Protein AF-A0A533WJJ7-F1 (afdb_monomer_lite)

Foldseek 3Di:
DDDDFDWDFPDWDDPDPPDIDTDIGTPDDDDDDDDPPDDDDDDDDDD

Radius of gyration: 12.51 Å; chains: 1; bounding box: 27×24×27 Å

Sequence (47 aa):
MVVDNKAKISYIQIIKEDLGVFHITPDNGPIPDFKAGQFVTLGLHIP

pLDDT: mean 86.24, std 10.08, range [51.97, 97.56]

Secondary structure (DSSP, 8-state):
------EEEEEEEEEETTEEEEEEEESSSPPPP--TT---PPP----

Structure (mmCIF, N/CA/C/O backbone):
data_AF-A0A533WJJ7-F1
#
_entry.id   AF-A0A533WJJ7-F1
#
loop_
_atom_site.group_PDB
_atom_site.id
_atom_site.type_symbol
_atom_site.label_atom_id
_atom_site.label_alt_id
_atom_site.label_comp_id
_atom_site.label_asym_id
_atom_site.label_entity_id
_atom_site.label_seq_id
_atom_site.pdbx_PDB_ins_code
_atom_site.Cartn_x
_atom_site.Cartn_y
_atom_site.Cartn_z
_atom_site.occupancy
_atom_site.B_iso_or_equiv
_atom_site.auth_seq_id
_atom_site.auth_comp_id
_atom_site.auth_asym_id
_atom_site.auth_atom_id
_atom_site.pdbx_PDB_model_num
ATOM 1 N N . MET A 1 1 ? 12.740 -15.609 -4.134 1.00 51.97 1 MET A N 1
ATOM 2 C CA . MET A 1 1 ? 13.410 -14.469 -3.473 1.00 51.97 1 MET A CA 1
ATOM 3 C C . MET A 1 1 ? 12.426 -13.311 -3.488 1.00 51.97 1 MET A C 1
ATOM 5 O O . MET A 1 1 ? 11.896 -13.037 -4.556 1.00 51.97 1 MET A O 1
ATOM 9 N N . VAL A 1 2 ? 12.104 -12.713 -2.338 1.00 58.88 2 VAL A N 1
ATOM 10 C CA . VAL A 1 2 ? 11.273 -11.496 -2.291 1.00 58.88 2 VAL A CA 1
ATOM 11 C C . VAL A 1 2 ? 12.167 -10.338 -2.716 1.00 58.88 2 VAL A C 1
ATOM 13 O O . VAL A 1 2 ? 13.198 -10.107 -2.090 1.00 58.88 2 VAL A O 1
ATOM 16 N N . VAL A 1 3 ? 11.825 -9.679 -3.820 1.00 67.19 3 VAL A N 1
ATOM 17 C CA . VAL A 1 3 ? 12.538 -8.484 -4.279 1.00 67.19 3 VAL A CA 1
ATOM 18 C C . VAL A 1 3 ? 11.879 -7.301 -3.591 1.00 67.19 3 VAL A C 1
ATOM 20 O O . VAL A 1 3 ? 10.702 -7.038 -3.829 1.00 67.19 3 VAL A O 1
ATOM 23 N N . ASP A 1 4 ? 12.617 -6.631 -2.710 1.00 72.94 4 ASP A N 1
ATOM 24 C CA . ASP A 1 4 ? 12.153 -5.382 -2.116 1.00 72.94 4 ASP A CA 1
ATOM 25 C C . ASP A 1 4 ? 12.055 -4.324 -3.223 1.00 72.94 4 ASP A C 1
ATOM 27 O O . ASP A 1 4 ? 13.053 -4.005 -3.879 1.00 72.94 4 ASP A O 1
ATOM 31 N N . ASN A 1 5 ? 10.840 -3.837 -3.479 1.00 81.00 5 ASN A N 1
ATOM 32 C CA . ASN A 1 5 ? 10.589 -2.796 -4.463 1.00 81.00 5 ASN A CA 1
ATOM 33 C C . ASN A 1 5 ? 10.119 -1.534 -3.745 1.00 81.00 5 ASN A C 1
ATOM 35 O O . ASN A 1 5 ? 8.995 -1.471 -3.241 1.00 81.00 5 ASN A O 1
ATOM 39 N N . LYS A 1 6 ? 10.996 -0.528 -3.717 1.00 87.50 6 LYS A N 1
ATOM 40 C CA . LYS A 1 6 ? 10.686 0.772 -3.129 1.00 87.50 6 LYS A CA 1
ATOM 41 C C . LYS A 1 6 ? 9.526 1.411 -3.878 1.00 87.50 6 LYS A C 1
ATOM 43 O O . LYS A 1 6 ? 9.444 1.352 -5.103 1.00 87.50 6 LYS A O 1
ATOM 48 N N . ALA A 1 7 ? 8.632 2.030 -3.126 1.00 89.25 7 ALA A N 1
ATOM 49 C CA . ALA A 1 7 ? 7.456 2.677 -3.665 1.00 89.25 7 ALA A CA 1
ATOM 50 C C . ALA A 1 7 ? 7.158 3.962 -2.903 1.00 89.25 7 ALA A C 1
ATOM 52 O O . ALA A 1 7 ? 7.484 4.102 -1.720 1.00 89.25 7 ALA A O 1
ATOM 53 N N . LYS A 1 8 ? 6.466 4.875 -3.578 1.00 91.38 8 LYS A N 1
ATOM 54 C CA . LYS A 1 8 ? 6.012 6.140 -3.018 1.00 91.38 8 LYS A CA 1
ATOM 55 C C . LYS A 1 8 ? 4.500 6.132 -2.841 1.00 91.38 8 LYS A C 1
ATOM 57 O O . LYS A 1 8 ? 3.751 5.790 -3.757 1.00 91.38 8 LYS A O 1
ATOM 62 N N . ILE A 1 9 ? 4.048 6.581 -1.673 1.00 92.12 9 ILE A N 1
ATOM 63 C CA . ILE A 1 9 ? 2.640 6.908 -1.444 1.00 92.12 9 ILE A CA 1
ATOM 64 C C . ILE A 1 9 ? 2.397 8.315 -1.993 1.00 92.12 9 ILE A C 1
ATOM 66 O O . ILE A 1 9 ? 3.027 9.276 -1.549 1.00 92.12 9 ILE A O 1
ATOM 70 N N . SER A 1 10 ? 1.515 8.440 -2.980 1.00 93.31 10 SER A N 1
ATOM 71 C CA . SER A 1 10 ? 1.177 9.731 -3.603 1.00 93.31 10 SER A CA 1
ATOM 72 C C . SER A 1 10 ? -0.155 10.301 -3.121 1.00 93.31 10 SER A C 1
ATOM 74 O O . SER A 1 10 ? -0.388 11.500 -3.255 1.00 93.31 10 SER A O 1
ATOM 76 N N . TYR A 1 11 ? -1.014 9.463 -2.540 1.00 95.00 11 TYR A N 1
ATOM 77 C CA . TYR A 1 11 ? -2.310 9.870 -2.017 1.00 95.00 11 TYR A CA 1
ATOM 78 C C . TYR A 1 11 ? -2.737 8.975 -0.858 1.00 95.00 11 TYR A C 1
ATOM 80 O O . TYR A 1 11 ? -2.534 7.758 -0.896 1.00 95.00 11 TYR A O 1
ATOM 88 N N . ILE A 1 12 ? -3.346 9.595 0.151 1.00 95.69 12 ILE A N 1
ATOM 89 C CA . ILE A 1 12 ? -3.963 8.923 1.291 1.00 95.69 12 ILE A CA 1
ATOM 90 C C . ILE A 1 12 ? -5.332 9.554 1.511 1.00 95.69 12 ILE A C 1
ATOM 92 O O . ILE A 1 12 ? -5.439 10.770 1.670 1.00 95.69 12 ILE A O 1
ATOM 96 N N . GLN A 1 13 ? -6.362 8.720 1.567 1.00 97.25 13 GLN A N 1
ATOM 97 C CA . GLN A 1 13 ? -7.697 9.116 1.990 1.00 97.25 13 GLN A CA 1
ATOM 98 C C . GLN A 1 13 ? -8.163 8.207 3.106 1.00 97.25 13 GLN A C 1
ATOM 100 O O . GLN A 1 13 ? -8.217 6.995 2.932 1.00 97.25 13 GLN A O 1
ATOM 105 N N . ILE A 1 14 ? -8.561 8.792 4.227 1.00 97.12 14 ILE A N 1
ATOM 106 C CA . ILE A 1 14 ? -9.227 8.061 5.300 1.00 97.12 14 ILE A CA 1
ATOM 107 C C . ILE A 1 14 ? -10.731 8.189 5.074 1.00 97.12 14 ILE A C 1
ATOM 109 O O . ILE A 1 14 ? -11.258 9.298 5.008 1.00 97.12 14 ILE A O 1
ATOM 113 N N . ILE A 1 15 ? -11.408 7.058 4.897 1.00 97.56 15 ILE A N 1
ATOM 114 C CA . ILE A 1 15 ? -12.862 7.002 4.702 1.00 97.56 15 ILE A CA 1
ATOM 115 C C . ILE A 1 15 ? -13.561 6.917 6.067 1.00 97.56 15 ILE A C 1
ATOM 117 O O . ILE A 1 15 ? -14.592 7.553 6.273 1.00 97.56 15 ILE A O 1
ATOM 121 N N . LYS A 1 16 ? -12.991 6.146 7.001 1.00 95.94 16 LYS A N 1
ATOM 122 C CA . LYS A 1 16 ? -13.398 6.023 8.412 1.00 95.94 16 LYS A CA 1
ATOM 123 C C . LYS A 1 16 ? -12.219 5.497 9.239 1.00 95.94 16 LYS A C 1
ATOM 125 O O . LYS A 1 16 ? -11.169 5.208 8.676 1.00 95.94 16 LYS A O 1
ATOM 130 N N . GLU A 1 17 ? -12.401 5.365 10.550 1.00 95.50 17 GLU A N 1
ATOM 131 C CA . GLU A 1 17 ? -11.345 5.016 11.515 1.00 95.50 17 GLU A CA 1
ATOM 132 C C . GLU A 1 17 ? -10.479 3.806 11.108 1.00 95.50 17 GLU A C 1
ATOM 134 O O . GLU A 1 17 ? -9.264 3.841 11.270 1.00 95.50 17 GLU A O 1
ATOM 139 N N . ASP A 1 18 ? -11.082 2.774 10.517 1.00 95.19 18 ASP A N 1
ATOM 140 C CA . ASP A 1 18 ? -10.447 1.502 10.150 1.00 95.19 18 ASP A CA 1
ATOM 141 C C . ASP A 1 18 ? -10.307 1.288 8.629 1.00 95.19 18 ASP A C 1
ATOM 143 O O . ASP A 1 18 ? -9.956 0.193 8.186 1.00 95.19 18 ASP A O 1
ATOM 147 N N . LEU A 1 19 ? -10.604 2.302 7.807 1.00 96.50 19 LEU A N 1
ATOM 148 C CA . LEU A 1 19 ? -10.623 2.169 6.349 1.00 96.50 19 LEU A CA 1
ATOM 149 C C . LEU A 1 19 ? -9.992 3.376 5.661 1.00 96.50 19 LEU A C 1
ATOM 151 O O . LEU A 1 19 ? -10.505 4.496 5.732 1.00 96.50 19 LEU A O 1
ATOM 155 N N . GLY A 1 20 ? -8.932 3.110 4.900 1.00 95.81 20 GLY A N 1
ATOM 156 C CA . GLY A 1 20 ? -8.272 4.097 4.061 1.00 95.81 20 GLY A CA 1
ATOM 157 C C . GLY A 1 20 ? -7.962 3.580 2.660 1.00 95.81 20 GLY A C 1
ATOM 158 O O . GLY A 1 20 ? -7.824 2.378 2.433 1.00 95.81 20 GLY A O 1
ATOM 159 N N . VAL A 1 21 ? -7.844 4.517 1.725 1.00 95.81 21 VAL A N 1
ATOM 160 C CA . VAL A 1 21 ? -7.367 4.300 0.359 1.00 95.81 21 VAL A CA 1
ATOM 161 C C . VAL A 1 21 ? -5.964 4.876 0.259 1.00 95.81 21 VAL A C 1
ATOM 163 O O . VAL A 1 21 ? -5.745 6.052 0.555 1.00 95.81 21 VAL A O 1
ATOM 166 N N . PHE A 1 22 ? -5.024 4.048 -0.184 1.00 94.19 22 PHE A N 1
ATOM 167 C CA . PHE A 1 22 ? -3.626 4.417 -0.367 1.00 94.19 22 PHE A CA 1
ATOM 168 C C . PHE A 1 22 ? -3.266 4.241 -1.838 1.00 94.19 22 PHE A C 1
ATOM 170 O O . PHE A 1 22 ? -3.395 3.144 -2.381 1.00 94.19 22 PHE A O 1
ATOM 177 N N . HIS A 1 23 ? -2.805 5.311 -2.483 1.00 93.19 23 HIS A N 1
ATOM 178 C CA . HIS A 1 23 ? -2.262 5.219 -3.833 1.00 93.19 23 HIS A CA 1
ATOM 179 C C . HIS A 1 23 ? -0.746 5.070 -3.756 1.00 93.19 23 HIS A C 1
ATOM 181 O O . HIS A 1 23 ? -0.037 5.995 -3.346 1.00 93.19 23 HIS A O 1
ATOM 187 N N . ILE A 1 24 ? -0.270 3.888 -4.138 1.00 90.81 24 ILE A N 1
ATOM 188 C CA . ILE A 1 24 ? 1.12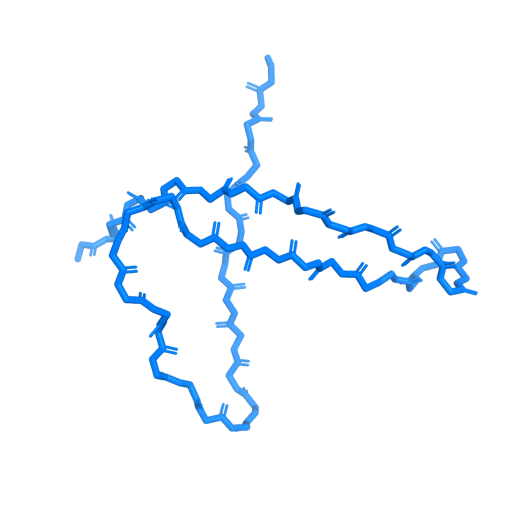9 3.483 -4.036 1.00 90.81 24 ILE A CA 1
ATOM 189 C C . ILE A 1 24 ? 1.650 3.214 -5.442 1.00 90.81 24 ILE A C 1
ATOM 191 O O . ILE A 1 24 ? 1.053 2.444 -6.193 1.00 90.81 24 ILE A O 1
ATOM 195 N N . THR A 1 25 ? 2.768 3.839 -5.791 1.00 89.25 25 THR A N 1
ATOM 196 C CA . THR A 1 25 ? 3.422 3.658 -7.089 1.00 89.25 25 THR A CA 1
ATOM 197 C C . THR A 1 25 ? 4.859 3.196 -6.858 1.00 89.25 25 THR A C 1
ATOM 199 O O . THR A 1 25 ? 5.573 3.865 -6.108 1.00 89.25 25 THR A O 1
ATOM 202 N N . PRO A 1 26 ? 5.296 2.070 -7.455 1.00 88.75 26 PRO A N 1
ATOM 203 C CA . PRO A 1 26 ? 6.696 1.656 -7.409 1.00 88.75 26 PRO A CA 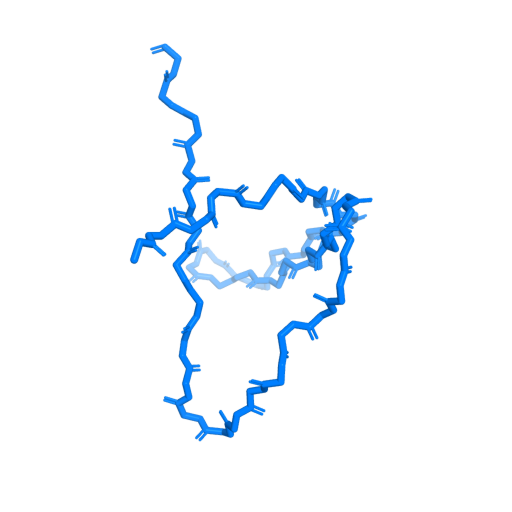1
ATOM 204 C C . PRO A 1 26 ? 7.615 2.750 -7.962 1.00 88.75 26 PRO A C 1
ATOM 206 O O . PRO A 1 26 ? 7.299 3.352 -8.988 1.00 88.75 26 PRO A O 1
ATOM 209 N N . ASP A 1 27 ? 8.748 2.996 -7.303 1.00 86.62 27 ASP A N 1
ATOM 210 C CA . ASP A 1 27 ? 9.722 4.003 -7.746 1.00 86.62 27 ASP A CA 1
ATOM 211 C C . ASP A 1 27 ? 10.412 3.556 -9.036 1.00 86.62 27 ASP A C 1
ATOM 213 O O . ASP A 1 27 ? 10.661 4.361 -9.930 1.00 86.62 27 ASP A O 1
ATOM 217 N N . ASN A 1 28 ? 10.716 2.257 -9.130 1.00 79.19 28 ASN A N 1
ATOM 218 C CA . ASN A 1 28 ? 11.336 1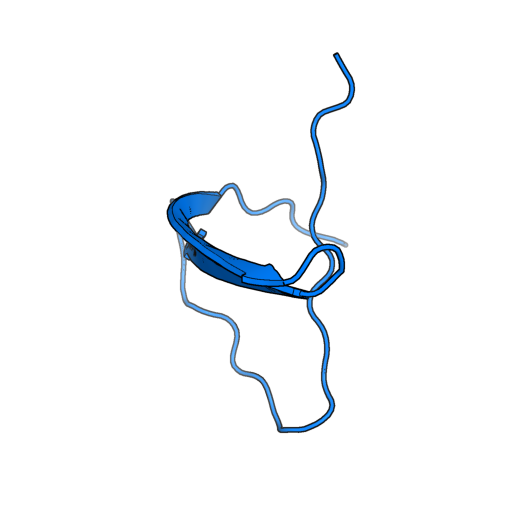.642 -10.292 1.00 79.19 28 ASN A CA 1
ATOM 219 C C . ASN A 1 28 ? 10.662 0.300 -10.604 1.00 79.19 28 ASN A C 1
ATOM 221 O O . ASN A 1 28 ? 10.541 -0.574 -9.746 1.00 79.19 28 ASN A O 1
ATOM 225 N N . GLY A 1 29 ? 10.275 0.112 -11.864 1.00 71.31 29 GLY A N 1
ATOM 226 C CA . GLY A 1 29 ? 9.757 -1.158 -12.373 1.00 71.31 29 GLY A CA 1
ATOM 227 C C . GLY A 1 29 ? 8.252 -1.171 -12.658 1.00 71.31 29 GLY A C 1
ATOM 228 O O . GLY A 1 29 ? 7.548 -0.192 -12.409 1.00 71.31 29 GLY A O 1
ATOM 229 N N . PRO A 1 30 ? 7.759 -2.270 -13.250 1.00 77.12 30 PRO A N 1
ATOM 230 C CA . PRO A 1 30 ? 6.366 -2.390 -13.654 1.00 77.12 30 PRO A CA 1
ATOM 231 C C . PRO A 1 30 ? 5.441 -2.559 -12.444 1.00 77.12 30 PRO A C 1
ATOM 233 O O . PRO A 1 30 ? 5.811 -3.162 -11.435 1.00 77.12 30 PRO A O 1
ATOM 236 N N . ILE A 1 31 ? 4.204 -2.075 -12.580 1.00 80.44 31 ILE A N 1
ATOM 237 C CA . ILE A 1 31 ? 3.114 -2.452 -11.677 1.0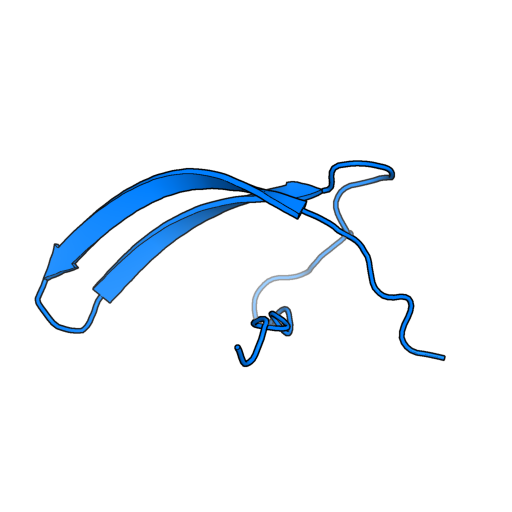0 80.44 31 ILE A CA 1
ATOM 238 C C . ILE A 1 31 ? 2.923 -3.973 -11.807 1.00 80.44 31 ILE A C 1
ATOM 240 O O . ILE A 1 31 ? 2.823 -4.458 -12.938 1.00 80.44 31 ILE A O 1
ATOM 244 N N . PRO A 1 32 ? 2.899 -4.734 -10.698 1.00 78.06 32 PRO A N 1
ATOM 245 C CA . PRO A 1 32 ? 2.653 -6.169 -10.755 1.00 78.06 32 PRO A CA 1
ATOM 246 C C . PRO A 1 32 ? 1.320 -6.464 -11.443 1.00 78.06 32 PRO A C 1
ATOM 248 O O . PRO A 1 32 ? 0.330 -5.785 -11.182 1.00 78.06 32 PRO A O 1
ATOM 251 N N . ASP A 1 33 ? 1.280 -7.490 -12.288 1.00 82.81 33 ASP A N 1
ATOM 252 C CA . ASP A 1 33 ? 0.009 -8.009 -12.785 1.00 82.81 33 ASP A CA 1
ATOM 253 C C . ASP A 1 33 ? -0.672 -8.790 -11.650 1.00 82.81 33 ASP A C 1
ATOM 255 O O . ASP A 1 33 ? -0.070 -9.698 -11.064 1.00 82.81 33 ASP A O 1
ATOM 259 N N . PHE A 1 34 ? -1.898 -8.410 -11.293 1.00 83.81 34 PHE A N 1
ATOM 260 C CA . PHE A 1 34 ? -2.660 -9.037 -10.217 1.00 83.81 34 PHE A CA 1
ATOM 261 C C . PHE A 1 34 ? -4.089 -9.344 -10.659 1.00 83.81 34 PHE A C 1
ATOM 263 O O . PHE A 1 34 ? -4.743 -8.586 -11.373 1.00 83.81 34 PHE A O 1
ATOM 270 N N . LYS A 1 35 ? -4.599 -10.476 -10.180 1.00 90.44 35 LYS A N 1
ATOM 271 C CA . LYS A 1 35 ? -5.988 -10.904 -10.343 1.00 90.44 35 LYS A CA 1
ATOM 272 C C . LYS A 1 35 ? -6.803 -10.519 -9.115 1.00 90.44 35 LYS A C 1
ATOM 274 O O . LYS A 1 35 ? -6.279 -10.389 -8.008 1.00 90.44 35 LYS A O 1
ATOM 279 N N . ALA A 1 36 ? -8.114 -10.395 -9.304 1.00 90.00 36 ALA A N 1
ATOM 280 C CA . ALA A 1 36 ? -9.041 -10.186 -8.199 1.00 90.00 36 ALA A CA 1
ATOM 281 C C . ALA A 1 36 ? -8.87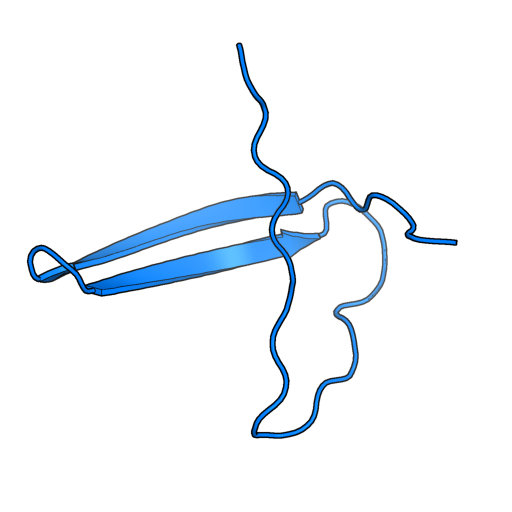5 -11.281 -7.126 1.00 90.00 36 ALA A C 1
ATOM 283 O O . ALA A 1 36 ? -8.764 -12.464 -7.447 1.00 90.00 36 ALA A O 1
ATOM 284 N N . GLY A 1 37 ? -8.852 -10.869 -5.855 1.00 91.62 37 GLY A N 1
ATOM 285 C CA . GLY A 1 37 ? -8.646 -11.757 -4.705 1.00 91.62 37 GLY A CA 1
ATOM 286 C C . GLY A 1 37 ? -7.183 -11.969 -4.299 1.00 91.62 37 GLY A C 1
ATOM 287 O O . GLY A 1 37 ? -6.930 -12.677 -3.327 1.00 91.62 37 GLY A O 1
ATOM 288 N N . GLN A 1 38 ? -6.221 -11.369 -5.006 1.00 89.81 38 GLN A N 1
ATOM 289 C CA . GLN A 1 38 ? -4.821 -11.342 -4.582 1.00 89.81 38 GLN A CA 1
ATOM 290 C C . GLN A 1 38 ? -4.525 -10.124 -3.703 1.00 89.81 38 GLN A C 1
ATOM 292 O O . GLN A 1 38 ? -5.208 -9.104 -3.766 1.00 89.81 38 GLN A O 1
ATOM 297 N N . PHE A 1 39 ? -3.472 -10.241 -2.896 1.00 88.56 39 PHE A N 1
ATOM 298 C CA . PHE A 1 39 ? -3.021 -9.203 -1.978 1.00 88.56 39 PHE A CA 1
ATOM 299 C C . PHE A 1 39 ? -1.541 -8.914 -2.211 1.00 88.56 39 PHE A C 1
ATOM 301 O O . PHE A 1 39 ? -0.786 -9.793 -2.631 1.00 88.56 39 PHE A O 1
ATOM 308 N N . VAL A 1 40 ? -1.132 -7.687 -1.900 1.00 84.00 40 VAL A N 1
ATOM 309 C CA . VAL A 1 40 ? 0.274 -7.278 -1.87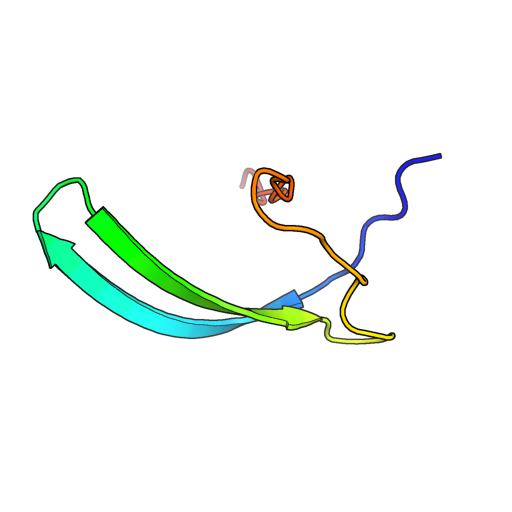6 1.00 84.00 40 VAL A CA 1
ATOM 310 C C . VAL A 1 40 ? 0.745 -7.155 -0.433 1.00 84.00 40 VAL A C 1
ATOM 312 O O . VAL A 1 40 ? -0.003 -6.725 0.443 1.00 84.00 40 VAL A O 1
ATOM 315 N N . THR A 1 41 ? 1.994 -7.531 -0.178 1.00 87.62 41 THR A N 1
ATOM 316 C CA . THR A 1 41 ? 2.633 -7.319 1.122 1.00 87.62 41 THR A CA 1
ATOM 317 C C . THR A 1 41 ? 3.341 -5.972 1.105 1.00 87.62 41 THR A C 1
ATOM 319 O O . THR A 1 41 ? 4.188 -5.734 0.248 1.00 87.62 41 THR A O 1
ATOM 322 N N . LEU A 1 42 ? 3.006 -5.098 2.053 1.00 87.62 42 LEU A N 1
ATOM 323 C CA . LEU A 1 42 ? 3.686 -3.819 2.236 1.00 87.62 42 LEU A CA 1
ATOM 324 C C . LEU A 1 42 ? 4.703 -3.948 3.371 1.00 87.62 42 LEU A C 1
ATOM 326 O O . LEU A 1 42 ? 4.334 -4.225 4.511 1.00 87.62 42 LEU A O 1
ATOM 330 N N . GLY A 1 43 ? 5.982 -3.750 3.051 1.00 87.56 43 GLY A N 1
ATOM 331 C CA . GLY A 1 43 ? 7.027 -3.579 4.055 1.00 87.56 43 GLY A CA 1
ATOM 332 C C . GLY A 1 43 ? 6.978 -2.159 4.611 1.00 87.56 43 GLY A C 1
ATOM 333 O O . GLY A 1 43 ? 7.024 -1.196 3.848 1.00 87.56 43 GLY A O 1
ATOM 334 N N . LEU A 1 44 ? 6.881 -2.019 5.932 1.00 85.31 44 LEU A N 1
ATOM 335 C CA . LEU A 1 44 ? 6.992 -0.730 6.609 1.00 85.31 44 LEU A CA 1
ATOM 336 C C . LEU A 1 44 ? 8.363 -0.637 7.270 1.00 85.31 44 LEU A C 1
ATOM 338 O O . LEU A 1 44 ? 8.827 -1.594 7.890 1.00 85.31 44 LEU A O 1
ATOM 342 N N . HIS A 1 45 ? 9.011 0.516 7.131 1.00 83.00 45 HIS A N 1
ATOM 343 C CA . HIS A 1 45 ? 10.238 0.783 7.866 1.00 83.00 45 HIS A CA 1
ATOM 344 C C . HIS A 1 45 ? 9.922 0.844 9.364 1.00 83.00 45 HIS A C 1
ATOM 346 O O . HIS A 1 45 ? 9.026 1.581 9.775 1.00 83.00 45 HIS A O 1
ATOM 352 N N . ILE A 1 46 ? 10.656 0.066 10.157 1.00 81.06 46 ILE A N 1
ATOM 353 C CA . ILE A 1 46 ? 10.659 0.169 11.615 1.00 81.06 46 ILE A CA 1
ATOM 354 C C . ILE A 1 46 ? 11.808 1.125 11.971 1.00 81.06 46 ILE A C 1
ATOM 356 O O . ILE A 1 46 ? 12.950 0.777 11.656 1.00 81.06 46 ILE A O 1
ATOM 360 N N . PRO A 1 47 ? 11.515 2.311 12.539 1.00 68.12 47 PRO A N 1
ATOM 361 C CA . PRO A 1 47 ? 12.531 3.266 12.978 1.00 68.12 47 PRO A CA 1
ATOM 362 C C . PRO A 1 47 ? 13.417 2.730 14.105 1.00 68.12 47 PRO A C 1
ATOM 364 O O . PRO A 1 47 ? 12.900 1.960 14.949 1.00 68.12 47 PRO A O 1
#